Protein AF-A0A8T6Z8S5-F1 (afdb_monomer_lite)

Sequence (93 aa):
MTTKMSQMSKERYEILKRLNEAEGNLAYMLAVFGDTLAEREGYKHLEGMEAIHFYVVHKFKWLPAQVRSMSAADLRFVLTEEMSGWTAPVDAR

Foldseek 3Di:
DPPVVVVVVVVVVVVVVVVVVVLVLLLLVQQLVLQVQCVVVVPDPTGGVRSLLVCCCVVVVDDSVVSVPDDSVVSCVVCVVVCVVDDGDPVSD

Secondary structure (DSSP, 8-state):
-HHHHHHHHHHHHHHHHHHHHHHHHHHHHHHHHHHHHHHHHT-SS--HHHHHHHHHHHHH---HHHHHHS-HHHHHHHTTTTTTT----GGG-

Structure (mmCIF, N/CA/C/O backbone):
data_AF-A0A8T6Z8S5-F1
#
_entry.id   AF-A0A8T6Z8S5-F1
#
loop_
_atom_site.group_PDB
_atom_site.id
_atom_site.type_symbol
_atom_site.label_atom_id
_atom_site.label_alt_id
_atom_site.label_comp_id
_atom_site.label_asym_id
_atom_site.label_entity_id
_atom_site.label_seq_id
_atom_site.pdbx_PDB_ins_code
_atom_site.Cartn_x
_atom_site.Cartn_y
_atom_site.Cartn_z
_atom_site.occupancy
_atom_site.B_iso_or_equiv
_atom_site.auth_seq_id
_atom_site.auth_comp_id
_atom_site.auth_asym_id
_atom_site.auth_atom_id
_atom_site.pdbx_PDB_model_num
ATOM 1 N N . MET A 1 1 ? 26.411 1.329 -38.975 1.00 55.91 1 MET A N 1
ATOM 2 C CA . MET A 1 1 ? 25.142 1.932 -38.494 1.00 55.91 1 MET A CA 1
ATOM 3 C C . MET A 1 1 ? 24.474 1.150 -37.352 1.00 55.91 1 MET A C 1
ATOM 5 O O . MET A 1 1 ? 23.655 1.724 -36.649 1.00 55.91 1 MET A O 1
ATOM 9 N N . THR A 1 2 ? 24.850 -0.106 -37.092 1.00 60.94 2 THR A N 1
ATOM 10 C CA . THR A 1 2 ? 24.196 -1.010 -36.119 1.00 60.94 2 THR A CA 1
ATOM 11 C C . THR A 1 2 ? 24.496 -0.699 -34.642 1.00 60.94 2 THR A C 1
ATOM 13 O O . THR A 1 2 ? 23.625 -0.837 -33.789 1.00 60.94 2 THR A O 1
ATOM 16 N N . THR A 1 3 ? 25.699 -0.208 -34.331 1.00 63.25 3 THR A N 1
ATOM 17 C CA . THR A 1 3 ? 26.158 0.028 -32.947 1.00 63.25 3 THR A CA 1
ATOM 18 C C . THR A 1 3 ? 25.415 1.169 -32.246 1.00 63.25 3 THR A C 1
ATOM 20 O O . THR A 1 3 ? 25.034 1.023 -31.091 1.00 63.25 3 THR A O 1
ATOM 23 N N . LYS A 1 4 ? 25.121 2.276 -32.951 1.00 63.31 4 LYS A N 1
ATOM 24 C CA . LYS A 1 4 ? 24.354 3.403 -32.384 1.00 63.31 4 LYS A CA 1
ATOM 25 C C . LYS A 1 4 ? 22.914 3.010 -32.039 1.00 63.31 4 LYS A C 1
ATOM 27 O O . LYS A 1 4 ? 22.429 3.391 -30.984 1.00 63.31 4 LYS A O 1
ATOM 32 N N . MET A 1 5 ? 22.245 2.216 -32.880 1.00 63.47 5 MET A N 1
ATOM 33 C CA . MET A 1 5 ? 20.874 1.752 -32.605 1.00 63.47 5 MET A CA 1
ATOM 34 C C . MET A 1 5 ? 20.817 0.786 -31.411 1.00 63.47 5 MET A C 1
ATOM 36 O O . MET A 1 5 ? 19.924 0.894 -30.574 1.00 63.47 5 MET A O 1
ATOM 40 N N . SER A 1 6 ? 21.800 -0.112 -31.288 1.00 68.94 6 SER A N 1
ATOM 41 C CA . SER A 1 6 ? 21.939 -0.989 -30.118 1.00 68.94 6 SER A CA 1
ATOM 42 C C . SER A 1 6 ? 22.203 -0.192 -28.832 1.00 68.94 6 SER A C 1
ATOM 44 O O . SER A 1 6 ? 21.552 -0.438 -27.817 1.00 68.94 6 SER A O 1
ATOM 46 N N . GLN A 1 7 ? 23.064 0.826 -28.882 1.00 68.44 7 GLN A N 1
ATOM 47 C CA . GLN A 1 7 ? 23.348 1.693 -27.737 1.00 68.44 7 GLN A CA 1
ATOM 48 C C . GLN A 1 7 ? 22.117 2.505 -27.289 1.00 68.44 7 GLN A C 1
ATOM 50 O O . GLN A 1 7 ? 21.826 2.538 -26.096 1.00 68.44 7 GLN A O 1
ATOM 55 N N . MET A 1 8 ? 21.328 3.036 -28.234 1.00 73.44 8 MET A N 1
ATOM 56 C CA . MET A 1 8 ? 20.044 3.703 -27.952 1.00 73.44 8 MET A CA 1
ATOM 57 C C . MET A 1 8 ? 19.023 2.769 -27.284 1.00 73.44 8 MET A C 1
ATOM 59 O O . MET A 1 8 ? 18.269 3.190 -26.408 1.00 73.44 8 MET A O 1
ATOM 63 N N . SER A 1 9 ? 18.987 1.488 -27.674 1.00 87.69 9 SER A N 1
ATOM 64 C CA . SER A 1 9 ? 18.099 0.508 -27.031 1.00 87.69 9 SER A CA 1
ATOM 65 C C . SER A 1 9 ? 18.513 0.203 -25.588 1.00 87.69 9 SER A C 1
ATOM 67 O O . SER A 1 9 ? 17.652 0.110 -24.716 1.00 87.69 9 SER A O 1
ATOM 69 N N . LYS A 1 10 ? 19.822 0.123 -25.314 1.00 89.88 10 LYS A N 1
ATOM 70 C CA . LYS A 1 10 ? 20.353 -0.114 -23.967 1.00 89.88 10 LYS A CA 1
ATOM 71 C C . LYS A 1 10 ? 20.040 1.051 -23.025 1.00 89.88 10 LYS A C 1
ATOM 73 O O . LYS A 1 10 ? 19.498 0.821 -21.950 1.00 89.88 10 LYS A O 1
ATOM 78 N N . GLU A 1 11 ? 20.307 2.281 -23.458 1.00 93.38 11 GLU A N 1
ATOM 79 C CA . GLU A 1 11 ? 20.004 3.493 -22.687 1.00 93.38 11 GLU A CA 1
ATOM 80 C C . GLU A 1 11 ? 18.504 3.605 -22.372 1.00 93.38 11 GLU A C 1
ATOM 82 O O . GLU A 1 11 ? 18.117 3.838 -21.228 1.00 93.38 11 GLU A O 1
ATOM 87 N N . ARG A 1 12 ? 17.637 3.333 -23.358 1.00 94.19 12 ARG A N 1
ATOM 88 C CA . ARG A 1 12 ? 16.184 3.294 -23.146 1.00 94.19 12 ARG A CA 1
ATOM 89 C C . ARG A 1 12 ? 15.783 2.289 -22.064 1.00 94.19 12 ARG A C 1
ATOM 91 O O . ARG A 1 12 ? 14.946 2.612 -21.224 1.00 94.19 12 ARG A O 1
ATOM 98 N N . TYR A 1 13 ? 16.333 1.075 -22.088 1.00 94.44 13 TYR A N 1
ATOM 99 C CA . TYR A 1 13 ? 15.995 0.062 -21.087 1.00 94.44 13 TYR A CA 1
ATOM 100 C C . TYR A 1 13 ? 16.531 0.405 -19.696 1.00 94.44 13 TYR A C 1
ATOM 102 O O . TYR A 1 13 ? 15.849 0.135 -18.711 1.00 94.44 13 TYR A O 1
ATOM 110 N N . GLU A 1 14 ? 17.691 1.052 -19.596 1.00 96.56 14 GLU A N 1
ATOM 111 C CA . GLU A 1 14 ? 18.205 1.562 -18.320 1.00 96.56 14 GLU A CA 1
ATOM 112 C C . GLU A 1 14 ? 17.297 2.653 -17.736 1.00 96.56 14 GLU A C 1
ATOM 114 O O . GLU A 1 14 ? 17.013 2.635 -16.539 1.00 96.56 14 GLU A O 1
ATOM 119 N N . ILE A 1 15 ? 16.780 3.561 -18.571 1.00 96.69 15 ILE A N 1
ATOM 120 C CA . ILE A 1 15 ? 15.816 4.586 -18.144 1.00 96.69 15 ILE A CA 1
ATOM 121 C C . ILE A 1 15 ? 14.510 3.941 -17.675 1.00 96.69 15 ILE A C 1
ATOM 123 O O . ILE A 1 15 ? 14.027 4.263 -16.591 1.00 96.69 15 ILE A O 1
ATOM 127 N N . LEU A 1 16 ? 13.955 3.007 -18.456 1.00 96.19 16 LEU A N 1
ATOM 128 C CA . LEU A 1 16 ? 12.736 2.290 -18.076 1.00 96.19 16 LEU A CA 1
ATOM 129 C C . LEU A 1 16 ? 12.920 1.541 -16.756 1.00 96.19 16 LEU A C 1
ATOM 131 O O . LEU A 1 16 ? 12.034 1.585 -15.907 1.00 96.19 16 LEU A O 1
ATOM 135 N N . LYS A 1 17 ? 14.074 0.900 -16.558 1.00 97.12 17 LYS A N 1
ATOM 136 C CA . LYS A 1 17 ? 14.398 0.220 -15.306 1.00 97.12 17 LYS A CA 1
ATOM 137 C C . LYS A 1 17 ? 14.382 1.192 -14.124 1.00 97.12 17 LYS A C 1
ATOM 139 O O . LYS A 1 17 ? 13.661 0.942 -13.167 1.00 97.12 17 LYS A O 1
ATOM 144 N N . ARG A 1 18 ? 15.093 2.320 -14.221 1.00 97.44 18 ARG A N 1
ATOM 145 C CA . ARG A 1 18 ? 15.135 3.337 -13.153 1.00 97.44 18 ARG A CA 1
ATOM 146 C C . ARG A 1 18 ? 13.757 3.914 -12.837 1.00 97.44 18 ARG A C 1
ATOM 148 O O . ARG A 1 18 ? 13.445 4.132 -11.673 1.00 97.44 18 ARG A O 1
ATOM 155 N N . LEU A 1 19 ? 12.937 4.153 -13.863 1.00 96.44 19 LEU A N 1
ATOM 156 C CA . LEU A 1 19 ? 11.566 4.631 -13.684 1.00 96.44 19 LEU A CA 1
ATOM 157 C C . LEU A 1 19 ? 10.731 3.623 -12.884 1.00 96.44 19 LEU A C 1
ATOM 159 O O . LEU A 1 19 ? 10.120 3.997 -11.890 1.00 96.44 19 LEU A O 1
ATOM 163 N N . ASN A 1 20 ? 10.761 2.347 -13.275 1.00 95.06 20 ASN A N 1
ATOM 164 C CA . ASN A 1 20 ? 10.006 1.297 -12.586 1.00 95.06 20 ASN A CA 1
ATOM 165 C C . ASN A 1 20 ? 10.530 1.049 -11.160 1.00 95.06 20 ASN A C 1
ATOM 167 O O . ASN A 1 20 ? 9.742 0.800 -10.255 1.00 95.06 20 ASN A O 1
ATOM 171 N N . GLU A 1 21 ? 11.844 1.151 -10.934 1.00 97.50 21 GLU A N 1
ATOM 172 C CA . GLU A 1 21 ? 12.434 1.089 -9.589 1.00 97.50 21 GLU A CA 1
ATOM 173 C C . GLU A 1 21 ? 11.944 2.248 -8.709 1.00 97.50 21 GLU A C 1
ATOM 175 O O . GLU A 1 21 ? 11.565 2.031 -7.558 1.00 97.50 21 GLU A O 1
ATOM 180 N N . ALA A 1 22 ? 11.883 3.468 -9.251 1.00 96.44 22 ALA A N 1
ATOM 181 C CA . ALA A 1 22 ? 11.361 4.626 -8.532 1.00 96.44 22 ALA A CA 1
ATOM 182 C C . ALA A 1 22 ? 9.861 4.487 -8.219 1.00 96.44 22 ALA A C 1
ATOM 184 O O . ALA A 1 22 ? 9.439 4.752 -7.094 1.00 96.44 22 ALA A O 1
ATOM 185 N N . GLU A 1 23 ? 9.053 4.033 -9.181 1.00 94.88 23 GLU A N 1
ATOM 186 C CA . GLU A 1 23 ? 7.624 3.767 -8.977 1.00 94.88 23 GLU A CA 1
ATOM 187 C C . GLU A 1 23 ? 7.388 2.668 -7.936 1.00 94.88 23 GLU A C 1
ATOM 189 O O . GLU A 1 23 ? 6.542 2.828 -7.051 1.00 94.88 23 GLU A O 1
ATOM 194 N N . GLY A 1 24 ? 8.173 1.588 -8.001 1.00 96.00 24 GLY A N 1
ATOM 195 C CA . GLY A 1 24 ? 8.156 0.504 -7.025 1.00 96.00 24 GLY A CA 1
ATOM 196 C C . GLY A 1 24 ? 8.504 0.994 -5.623 1.00 96.00 24 GLY A C 1
ATOM 197 O O . GLY A 1 24 ? 7.792 0.677 -4.673 1.00 96.00 24 GLY A O 1
ATOM 198 N N . ASN A 1 25 ? 9.525 1.844 -5.494 1.00 96.25 25 ASN A N 1
ATOM 199 C CA . ASN A 1 25 ? 9.883 2.450 -4.214 1.00 96.25 25 ASN A CA 1
ATOM 200 C C . ASN A 1 25 ? 8.755 3.336 -3.658 1.00 96.25 25 ASN A C 1
ATOM 202 O O . ASN A 1 25 ? 8.436 3.269 -2.476 1.00 96.25 25 ASN A O 1
ATOM 206 N N . LEU A 1 26 ? 8.091 4.130 -4.502 1.00 95.69 26 LEU A N 1
ATOM 207 C CA . LEU A 1 26 ? 6.949 4.939 -4.066 1.00 95.69 26 LEU A CA 1
ATOM 208 C C . LEU A 1 26 ? 5.742 4.085 -3.642 1.00 95.69 26 LEU A C 1
ATOM 210 O O . LEU A 1 26 ? 4.980 4.495 -2.767 1.00 95.69 26 LEU A O 1
ATOM 214 N N . ALA A 1 27 ? 5.527 2.927 -4.272 1.00 96.44 27 ALA A N 1
ATOM 215 C CA . ALA A 1 27 ? 4.491 1.977 -3.864 1.00 96.44 27 ALA A CA 1
ATOM 216 C C . ALA A 1 27 ? 4.849 1.285 -2.539 1.00 96.44 27 ALA A C 1
ATOM 218 O O . ALA A 1 27 ? 3.995 1.156 -1.667 1.00 96.44 27 ALA A O 1
ATOM 219 N N . TYR A 1 28 ? 6.117 0.914 -2.361 1.00 97.50 28 TYR A N 1
ATOM 220 C CA . TYR A 1 28 ? 6.632 0.384 -1.103 1.00 97.50 28 TYR A CA 1
ATOM 221 C C . TYR A 1 28 ? 6.442 1.382 0.049 1.00 97.50 28 TYR A C 1
ATOM 223 O O . TYR A 1 28 ? 5.842 1.034 1.061 1.00 97.50 28 TYR A O 1
ATOM 231 N N . MET A 1 29 ? 6.826 2.649 -0.136 1.00 97.50 29 MET A N 1
ATOM 232 C CA . MET A 1 29 ? 6.635 3.695 0.879 1.00 97.50 29 MET A CA 1
ATOM 233 C C . MET A 1 29 ? 5.160 3.922 1.229 1.00 97.50 29 MET A C 1
ATOM 235 O O . MET A 1 29 ? 4.839 4.199 2.382 1.00 97.50 29 MET A O 1
ATOM 239 N N . LEU A 1 30 ? 4.250 3.774 0.260 1.00 98.19 30 LEU A N 1
ATOM 240 C CA . LEU A 1 30 ? 2.811 3.830 0.523 1.00 98.19 30 LEU A CA 1
ATOM 241 C C . LEU A 1 30 ? 2.340 2.653 1.392 1.00 98.19 30 LEU A C 1
ATOM 243 O O . LEU A 1 30 ? 1.522 2.856 2.285 1.00 98.19 30 LEU A O 1
ATOM 247 N N . ALA A 1 31 ? 2.862 1.445 1.167 1.00 98.38 31 ALA A N 1
ATOM 248 C CA . ALA A 1 31 ? 2.561 0.296 2.018 1.00 98.38 31 ALA A CA 1
ATOM 249 C C . ALA A 1 31 ? 3.079 0.517 3.450 1.00 98.38 31 ALA A C 1
ATOM 251 O O . ALA A 1 31 ? 2.317 0.356 4.394 1.00 98.38 31 ALA A O 1
ATOM 252 N N . VAL A 1 32 ? 4.313 1.001 3.613 1.00 98.38 32 VAL A N 1
ATOM 253 C CA . VAL A 1 32 ? 4.884 1.336 4.934 1.00 98.38 32 VAL A CA 1
ATOM 254 C C . VAL A 1 32 ? 4.058 2.418 5.646 1.00 98.38 32 VAL A C 1
ATOM 256 O O . VAL A 1 32 ? 3.826 2.358 6.855 1.00 98.38 32 VAL A O 1
ATOM 259 N N . PHE A 1 33 ? 3.558 3.410 4.906 1.00 98.50 33 PHE A N 1
ATOM 260 C CA . PHE A 1 33 ? 2.609 4.377 5.459 1.00 98.50 33 PHE A CA 1
ATOM 261 C C . PHE A 1 33 ? 1.296 3.711 5.897 1.00 98.50 33 PHE A C 1
ATOM 263 O O . PHE A 1 33 ? 0.713 4.095 6.909 1.00 98.50 33 PHE A O 1
ATOM 270 N N . GLY A 1 34 ? 0.855 2.679 5.180 1.00 98.50 34 GLY A N 1
ATOM 271 C CA . GLY A 1 34 ? -0.258 1.821 5.567 1.00 98.50 34 GLY A CA 1
ATOM 272 C C . GLY A 1 34 ? -0.091 1.177 6.941 1.00 98.50 34 GLY A C 1
ATOM 273 O O . GLY A 1 34 ? -1.045 1.180 7.714 1.00 98.50 34 GLY A O 1
ATOM 274 N N . ASP A 1 35 ? 1.112 0.724 7.294 1.00 98.44 35 ASP A N 1
ATOM 275 C CA . ASP A 1 35 ? 1.398 0.212 8.644 1.00 98.44 35 ASP A CA 1
ATOM 276 C C . ASP A 1 35 ? 1.257 1.314 9.699 1.00 98.44 35 ASP A C 1
ATOM 278 O O . ASP A 1 35 ? 0.617 1.123 10.734 1.00 98.44 35 ASP A O 1
ATOM 282 N N . THR A 1 36 ? 1.763 2.516 9.395 1.00 97.69 36 THR A N 1
ATOM 283 C CA . THR A 1 36 ? 1.591 3.689 10.271 1.00 97.69 36 THR A CA 1
ATOM 284 C C . THR A 1 36 ? 0.108 4.034 10.453 1.00 97.69 36 THR A C 1
ATOM 286 O O . THR A 1 36 ? -0.331 4.372 11.553 1.00 97.69 36 THR A O 1
ATOM 289 N N . LEU A 1 37 ? -0.691 3.951 9.384 1.00 97.94 37 LEU A N 1
ATOM 290 C CA . LEU A 1 37 ? -2.137 4.160 9.447 1.00 97.94 37 LEU A CA 1
ATOM 291 C C . LEU A 1 37 ? -2.832 3.086 10.278 1.00 97.94 37 LEU A C 1
ATOM 293 O O . LEU A 1 37 ? -3.701 3.422 11.076 1.00 97.94 37 LEU A O 1
ATOM 297 N N . ALA A 1 38 ? -2.467 1.817 10.101 1.00 98.44 38 ALA A N 1
ATOM 298 C CA . ALA A 1 38 ? -3.040 0.719 10.864 1.00 98.44 38 ALA A CA 1
ATOM 299 C C . ALA A 1 38 ? -2.827 0.914 12.366 1.00 98.44 38 ALA A C 1
ATOM 301 O O . ALA A 1 38 ? -3.779 0.788 13.138 1.00 98.44 38 ALA A O 1
ATOM 302 N N . GLU A 1 39 ? -1.614 1.298 12.768 1.00 97.94 39 GLU A N 1
ATOM 303 C CA . GLU A 1 39 ? -1.300 1.628 14.156 1.00 97.94 39 GLU A CA 1
ATOM 304 C C . GLU A 1 39 ? -2.115 2.835 14.644 1.00 97.94 39 GLU A C 1
ATOM 306 O O . GLU A 1 39 ? -2.792 2.750 15.670 1.00 97.94 39 GLU A O 1
ATOM 311 N N . ARG A 1 40 ? -2.126 3.935 13.875 1.00 97.38 40 ARG A N 1
ATOM 312 C CA . ARG A 1 40 ? -2.865 5.166 14.210 1.00 97.38 40 ARG A CA 1
ATOM 313 C C . ARG A 1 40 ? -4.362 4.923 14.412 1.00 97.38 40 ARG A C 1
ATOM 315 O O . ARG A 1 40 ? -4.963 5.505 15.309 1.00 97.38 40 ARG A O 1
ATOM 322 N N . GLU A 1 41 ? -4.967 4.106 13.556 1.00 97.94 41 GLU A N 1
ATOM 323 C CA . GLU A 1 41 ? -6.408 3.830 13.547 1.00 97.94 41 GLU A CA 1
ATOM 324 C C . GLU A 1 41 ? -6.792 2.612 14.411 1.00 97.94 41 GLU A C 1
ATOM 326 O O . GLU A 1 41 ? -7.977 2.309 14.569 1.00 97.94 41 GLU A O 1
ATOM 331 N N . GLY A 1 42 ? -5.813 1.903 14.984 1.00 98.19 42 GLY A N 1
ATOM 332 C CA . GLY A 1 42 ? -6.035 0.745 15.851 1.00 98.19 42 GLY A CA 1
ATOM 333 C C . GLY A 1 42 ? -6.531 -0.509 15.121 1.00 98.19 42 GLY A C 1
ATOM 334 O O . GLY A 1 42 ? -7.304 -1.293 15.684 1.00 98.19 42 GLY A O 1
ATOM 335 N N . TYR A 1 43 ? -6.126 -0.714 13.866 1.00 98.38 43 TYR A N 1
ATOM 336 C CA . TYR A 1 43 ? -6.485 -1.908 13.100 1.00 98.38 43 TYR A CA 1
ATOM 337 C C . TYR A 1 43 ? -5.736 -3.137 13.625 1.00 98.38 43 TYR A C 1
ATOM 339 O O . TYR A 1 43 ? -4.531 -3.116 13.831 1.00 98.38 43 TYR A O 1
ATOM 347 N N . LYS A 1 44 ? -6.463 -4.241 13.840 1.00 96.50 44 LYS A N 1
ATOM 3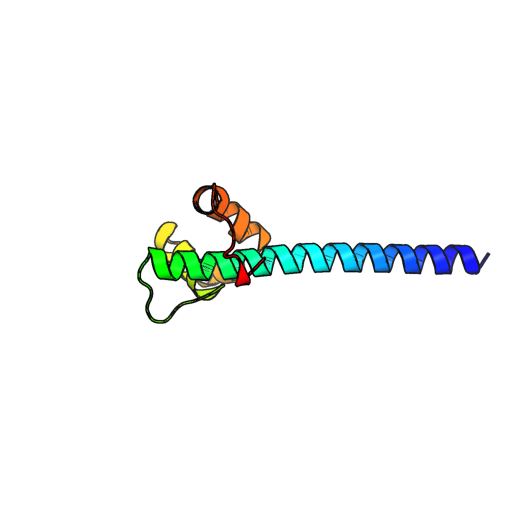48 C CA . LYS A 1 44 ? -5.900 -5.473 14.433 1.00 96.50 44 LYS A CA 1
ATOM 349 C C . LYS A 1 44 ? -5.386 -6.489 13.416 1.00 96.50 44 LYS A C 1
ATOM 351 O O . LYS A 1 44 ? -4.671 -7.413 13.788 1.00 96.50 44 LYS A O 1
ATOM 356 N N . HIS A 1 45 ? -5.839 -6.379 12.171 1.00 97.19 45 HIS A N 1
ATOM 357 C CA . HIS A 1 45 ? -5.673 -7.416 11.147 1.00 97.19 45 HIS A CA 1
ATOM 358 C C . HIS A 1 45 ? -5.308 -6.848 9.776 1.00 97.19 45 HIS A C 1
ATOM 360 O O . HIS A 1 45 ? -5.339 -7.585 8.800 1.00 97.19 45 HIS A O 1
ATOM 366 N N . LEU A 1 46 ? -5.052 -5.542 9.690 1.00 98.31 46 LEU A N 1
ATOM 367 C CA . LEU A 1 46 ? -4.770 -4.863 8.434 1.00 98.31 46 LEU A CA 1
ATOM 368 C C . LEU A 1 46 ? -3.422 -4.181 8.555 1.00 98.31 46 LEU A C 1
ATOM 370 O O . LEU A 1 46 ? -3.174 -3.490 9.538 1.00 98.31 46 LEU A O 1
ATOM 374 N N . GLU A 1 47 ? -2.607 -4.360 7.531 1.00 98.12 47 GLU A N 1
ATOM 375 C CA . GLU A 1 47 ? -1.270 -3.800 7.402 1.00 98.12 47 GLU A CA 1
ATOM 376 C C . GLU A 1 47 ? -1.040 -3.411 5.937 1.00 98.12 47 GLU A C 1
ATOM 378 O O . GLU A 1 47 ? -1.850 -3.722 5.048 1.00 98.12 47 GLU A O 1
ATOM 383 N N . GLY A 1 48 ? 0.038 -2.686 5.675 1.00 98.12 48 GLY A N 1
ATOM 384 C CA . GLY A 1 48 ? 0.480 -2.358 4.336 1.00 98.12 48 GLY A CA 1
ATOM 385 C C . GLY A 1 48 ? -0.608 -1.707 3.479 1.00 98.12 48 GLY A C 1
ATOM 386 O O . GLY A 1 48 ? -1.387 -0.844 3.894 1.00 98.12 48 GLY A O 1
ATOM 387 N N . MET A 1 49 ? -0.718 -2.192 2.243 1.00 98.31 49 MET A N 1
ATOM 388 C CA . MET A 1 49 ? -1.731 -1.717 1.301 1.00 98.31 49 MET A CA 1
ATOM 389 C C . MET A 1 49 ? -3.171 -2.054 1.712 1.00 98.31 49 MET A C 1
ATOM 391 O O . MET A 1 49 ? -4.097 -1.371 1.275 1.00 98.31 49 MET A O 1
ATOM 395 N N . GLU A 1 50 ? -3.408 -3.076 2.538 1.00 98.38 50 GLU A N 1
ATOM 396 C CA . GLU A 1 50 ? -4.769 -3.388 2.988 1.00 98.38 50 GLU A CA 1
ATOM 397 C C . GLU A 1 50 ? -5.296 -2.324 3.950 1.00 98.38 50 GLU A C 1
ATOM 399 O O . GLU A 1 50 ? -6.447 -1.896 3.814 1.00 98.38 50 GLU A O 1
ATOM 404 N N . ALA A 1 51 ? -4.438 -1.830 4.846 1.00 98.69 51 ALA A N 1
ATOM 405 C CA . ALA A 1 51 ? -4.752 -0.707 5.722 1.00 98.69 51 ALA A CA 1
ATOM 406 C C . ALA A 1 51 ? -5.037 0.575 4.923 1.00 98.69 51 ALA A C 1
ATOM 408 O O . ALA A 1 51 ? -6.015 1.267 5.211 1.00 98.69 51 ALA A O 1
ATOM 409 N N . ILE A 1 52 ? -4.261 0.843 3.863 1.00 98.69 52 ILE A N 1
ATOM 410 C CA . ILE A 1 52 ? -4.494 1.963 2.933 1.00 98.69 52 ILE A CA 1
ATOM 411 C C . ILE A 1 52 ? -5.883 1.870 2.299 1.00 98.69 52 ILE A C 1
ATOM 413 O O . ILE A 1 52 ? -6.682 2.804 2.397 1.00 98.69 52 ILE A O 1
ATOM 417 N N . HIS A 1 53 ? -6.197 0.737 1.665 1.00 98.69 53 HIS A N 1
ATOM 418 C CA . HIS A 1 53 ? -7.481 0.565 0.992 1.00 98.69 53 HIS A CA 1
ATOM 419 C C . HIS A 1 53 ? -8.650 0.678 1.973 1.00 98.69 53 HIS A C 1
ATOM 421 O O . HIS A 1 53 ? -9.651 1.330 1.671 1.00 98.69 53 HIS A O 1
ATOM 427 N N . PHE A 1 54 ? -8.529 0.060 3.149 1.00 98.62 54 PHE A N 1
ATOM 428 C CA . PHE A 1 54 ? -9.563 0.110 4.174 1.00 98.62 54 PHE A CA 1
ATOM 429 C C . PHE A 1 54 ? -9.781 1.537 4.683 1.00 98.62 54 PHE A C 1
ATOM 431 O O . PHE A 1 54 ? -10.920 2.006 4.711 1.00 98.62 54 PHE A O 1
ATOM 438 N N . TYR A 1 55 ? -8.703 2.262 4.991 1.00 98.62 55 TYR A N 1
ATOM 439 C CA . TYR A 1 55 ? -8.774 3.658 5.412 1.00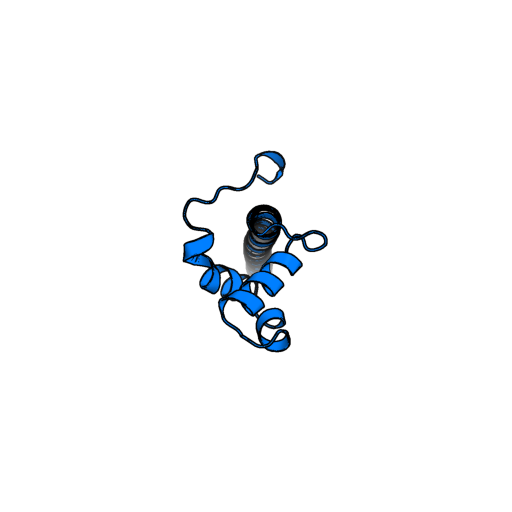 98.62 55 TYR A CA 1
ATOM 440 C C . TYR A 1 55 ? -9.499 4.526 4.377 1.00 98.62 55 TYR A C 1
ATOM 442 O O . TYR A 1 55 ? -10.439 5.241 4.723 1.00 98.62 55 TYR A O 1
ATOM 450 N N . VAL A 1 56 ? -9.131 4.419 3.095 1.00 98.69 56 VAL A N 1
ATOM 451 C CA . VAL A 1 56 ? -9.743 5.206 2.008 1.00 98.69 56 VAL A CA 1
ATOM 452 C C . VAL A 1 56 ? -11.234 4.884 1.852 1.00 98.69 56 VAL A C 1
ATOM 454 O O . VAL A 1 56 ? -12.051 5.806 1.774 1.00 98.69 56 VAL A O 1
ATOM 457 N N . VAL A 1 57 ? -11.618 3.600 1.875 1.00 98.69 57 VAL A N 1
ATOM 458 C CA . VAL A 1 57 ? -13.034 3.180 1.849 1.00 98.69 57 VAL A CA 1
ATOM 459 C C . VAL A 1 57 ? -13.801 3.803 3.014 1.00 98.69 57 VAL A C 1
ATOM 461 O O . VAL A 1 57 ? -14.883 4.360 2.826 1.00 98.69 57 VAL A O 1
ATOM 464 N N . HIS A 1 58 ? -13.249 3.751 4.225 1.00 98.00 58 HIS A N 1
ATOM 465 C CA . HIS A 1 58 ? -13.935 4.244 5.414 1.00 98.00 58 HIS A CA 1
ATOM 466 C C . HIS A 1 58 ? -13.983 5.771 5.499 1.00 98.00 58 HIS A C 1
ATOM 468 O O . HIS A 1 58 ? -15.006 6.303 5.943 1.00 98.00 58 HIS A O 1
ATOM 474 N N . LYS A 1 59 ? -12.938 6.474 5.056 1.00 98.06 59 LYS A N 1
ATOM 475 C CA . LYS A 1 59 ? -12.861 7.938 5.075 1.00 98.06 59 LYS A CA 1
ATOM 476 C C . LYS A 1 59 ? -13.761 8.580 4.026 1.00 98.06 59 LYS A C 1
ATOM 478 O O . LYS A 1 59 ? -14.564 9.444 4.363 1.00 98.06 59 LYS A O 1
ATOM 483 N N . PHE A 1 60 ? -13.658 8.134 2.775 1.00 97.94 60 PHE A N 1
ATOM 484 C CA . PHE A 1 60 ? -14.336 8.771 1.640 1.00 97.94 60 PHE A CA 1
ATOM 485 C C . PHE A 1 60 ? -15.634 8.075 1.225 1.00 97.94 60 PHE A C 1
ATOM 487 O O . PHE A 1 60 ? -16.353 8.577 0.365 1.00 97.94 60 PHE A O 1
ATOM 494 N N . LYS A 1 61 ? -15.959 6.932 1.844 1.00 98.06 61 LYS A N 1
ATOM 495 C CA . LYS A 1 61 ? -17.162 6.130 1.556 1.00 98.06 61 LYS A CA 1
ATOM 496 C C . LYS A 1 61 ? -17.244 5.649 0.102 1.00 98.06 61 LYS A C 1
ATOM 498 O O . LYS A 1 61 ? -18.332 5.392 -0.409 1.00 98.06 61 LYS A O 1
ATOM 503 N N . TRP A 1 62 ? -16.100 5.503 -0.564 1.00 98.19 62 TRP A N 1
ATOM 504 C CA . TRP A 1 62 ? -16.024 4.930 -1.906 1.00 98.19 62 TRP A CA 1
ATOM 505 C C . TRP A 1 62 ? -16.117 3.407 -1.876 1.00 98.19 62 TRP A C 1
ATOM 507 O O . TRP A 1 62 ? -15.785 2.758 -0.884 1.00 98.19 62 TRP A O 1
ATOM 517 N N . LEU A 1 63 ? -16.568 2.825 -2.989 1.00 98.44 63 LEU A N 1
ATOM 518 C CA . LEU A 1 63 ? -16.726 1.380 -3.104 1.00 98.44 63 LEU A CA 1
ATOM 519 C C . LEU A 1 63 ? -15.363 0.671 -3.019 1.00 98.44 63 LEU A C 1
ATOM 521 O O . LEU A 1 63 ? -14.421 1.098 -3.692 1.00 98.44 63 LEU A O 1
ATOM 525 N N . PRO A 1 64 ? -15.255 -0.466 -2.302 1.00 98.38 64 PRO A N 1
ATOM 526 C CA . PRO A 1 64 ? -14.002 -1.214 -2.209 1.00 98.38 64 PRO A CA 1
ATOM 527 C C . PRO A 1 64 ? -13.413 -1.597 -3.568 1.00 98.38 64 PRO A C 1
ATOM 529 O O . PRO A 1 64 ? -12.202 -1.537 -3.741 1.00 98.38 64 PRO A O 1
ATOM 532 N N . ALA A 1 65 ? -14.257 -1.952 -4.543 1.00 98.31 65 ALA A N 1
ATOM 533 C CA . ALA A 1 65 ? -13.808 -2.283 -5.895 1.00 98.31 65 ALA A CA 1
ATOM 534 C C . ALA A 1 65 ? -13.139 -1.089 -6.596 1.00 98.31 65 ALA A C 1
ATOM 536 O O . ALA A 1 65 ? -12.104 -1.259 -7.232 1.00 98.31 65 ALA A O 1
ATOM 537 N N . GLN A 1 66 ? -13.687 0.119 -6.427 1.00 98.19 66 GLN A N 1
ATOM 538 C CA . GLN A 1 66 ? -13.099 1.340 -6.974 1.00 98.19 66 GLN A CA 1
ATOM 539 C C . GLN A 1 66 ? -11.755 1.634 -6.303 1.00 98.19 66 GLN A C 1
ATOM 541 O O . GLN A 1 66 ? -10.764 1.833 -6.996 1.00 98.19 66 GLN A O 1
ATOM 546 N N . VAL A 1 67 ? -11.695 1.596 -4.969 1.00 98.56 67 VAL 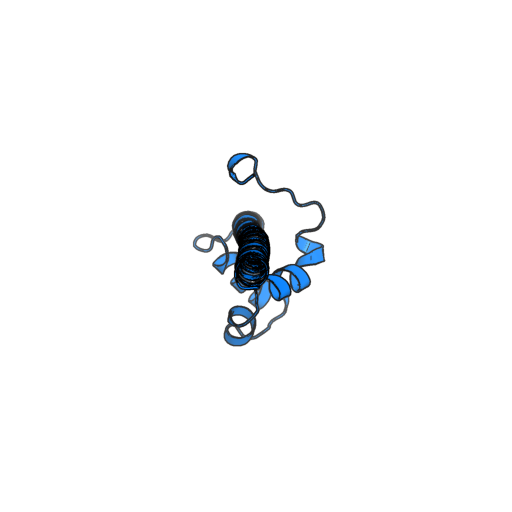A N 1
ATOM 547 C CA . VAL A 1 67 ? -10.456 1.866 -4.222 1.00 98.56 67 VAL A CA 1
ATOM 548 C C . VAL A 1 67 ? -9.365 0.848 -4.559 1.00 98.56 67 VAL A C 1
ATOM 550 O O . VAL A 1 67 ? -8.236 1.236 -4.826 1.00 98.56 67 VAL A O 1
ATOM 553 N N . ARG A 1 68 ? -9.698 -0.447 -4.637 1.00 97.94 68 ARG A N 1
ATOM 554 C CA . ARG A 1 68 ? -8.746 -1.509 -5.017 1.00 97.94 68 ARG A CA 1
ATOM 555 C C . ARG A 1 68 ? -8.297 -1.438 -6.480 1.00 97.94 68 ARG A C 1
ATOM 557 O O . ARG A 1 68 ? -7.309 -2.073 -6.828 1.00 97.94 68 ARG A O 1
ATOM 564 N N . SER A 1 69 ? -9.022 -0.713 -7.334 1.00 98.00 69 SER A N 1
ATOM 565 C CA . SER A 1 69 ? -8.624 -0.473 -8.728 1.00 98.00 69 SER A CA 1
ATOM 566 C C . SER A 1 69 ? -7.707 0.741 -8.902 1.00 98.00 69 SER A C 1
ATOM 568 O O . SER A 1 69 ? -7.156 0.927 -9.984 1.00 98.00 69 SER A O 1
ATOM 570 N N . MET A 1 70 ? -7.545 1.569 -7.862 1.00 98.38 70 MET A N 1
ATOM 571 C CA . MET A 1 70 ? -6.678 2.744 -7.915 1.00 98.38 70 MET A CA 1
ATOM 572 C C . MET A 1 70 ? -5.212 2.334 -8.004 1.00 98.38 70 MET A C 1
ATOM 574 O O . MET A 1 70 ? -4.765 1.391 -7.349 1.00 98.38 70 MET A O 1
ATOM 578 N N . SER A 1 71 ? -4.444 3.085 -8.790 1.00 97.38 71 SER A N 1
ATOM 579 C CA . SER A 1 71 ? -2.996 2.926 -8.802 1.00 97.38 71 SER A CA 1
ATOM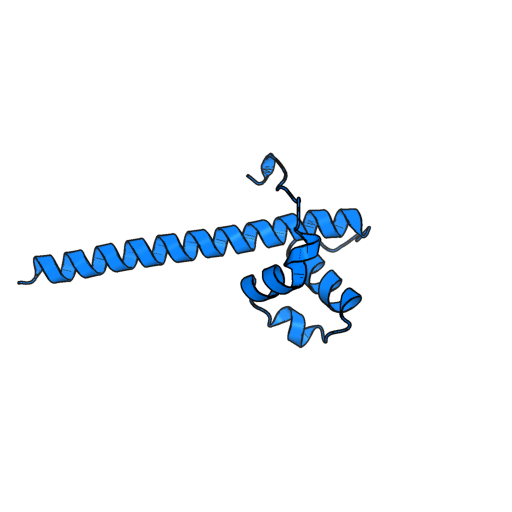 580 C C . SER A 1 71 ? -2.390 3.412 -7.479 1.00 97.38 71 SER A C 1
ATOM 582 O O . SER A 1 71 ? -2.976 4.226 -6.762 1.00 97.38 71 SER A O 1
ATOM 584 N N . ALA A 1 72 ? -1.162 2.987 -7.170 1.00 96.44 72 ALA A N 1
ATOM 585 C CA . ALA A 1 72 ? -0.431 3.536 -6.026 1.00 96.44 72 ALA A CA 1
ATOM 586 C C . ALA A 1 72 ? -0.223 5.061 -6.143 1.00 96.44 72 ALA A C 1
ATOM 588 O O . ALA A 1 72 ? -0.147 5.749 -5.130 1.00 96.44 72 ALA A O 1
ATOM 589 N N . ALA A 1 73 ? -0.139 5.601 -7.366 1.00 96.94 73 ALA A N 1
ATOM 590 C CA . ALA A 1 73 ? -0.048 7.040 -7.593 1.00 96.94 73 ALA A CA 1
ATOM 591 C C . ALA A 1 73 ? -1.345 7.763 -7.212 1.00 96.94 73 ALA A C 1
ATOM 593 O O . ALA A 1 73 ? -1.284 8.765 -6.502 1.00 96.94 73 ALA A O 1
ATOM 594 N N . ASP A 1 74 ? -2.500 7.223 -7.604 1.00 98.44 74 ASP A N 1
ATOM 595 C CA . ASP A 1 74 ? -3.802 7.792 -7.241 1.00 98.44 74 ASP A CA 1
ATOM 596 C C . ASP A 1 74 ? -4.042 7.710 -5.732 1.00 98.44 74 ASP A C 1
ATOM 598 O O . ASP A 1 74 ? -4.498 8.674 -5.125 1.00 98.44 74 ASP A O 1
ATOM 602 N N . LEU A 1 75 ? -3.678 6.591 -5.098 1.00 98.50 75 LEU A N 1
ATOM 603 C CA . LEU A 1 75 ? -3.786 6.440 -3.645 1.00 98.50 75 LEU A CA 1
ATOM 604 C C . LEU A 1 75 ? -2.885 7.433 -2.900 1.00 98.50 75 LEU A C 1
ATOM 606 O O . LEU A 1 75 ? -3.341 8.049 -1.940 1.00 98.50 75 LEU A O 1
ATOM 610 N N . ARG A 1 76 ? -1.642 7.649 -3.359 1.00 96.94 76 ARG A N 1
ATOM 611 C CA . ARG A 1 76 ? -0.773 8.705 -2.806 1.00 96.94 76 ARG A CA 1
ATOM 612 C C . ARG A 1 76 ? -1.379 10.090 -2.990 1.00 96.94 76 ARG A C 1
ATOM 614 O O . ARG A 1 76 ? -1.324 10.885 -2.064 1.00 96.94 76 ARG A O 1
ATOM 621 N N . PHE A 1 77 ? -1.965 10.373 -4.155 1.00 97.88 77 PHE A N 1
ATOM 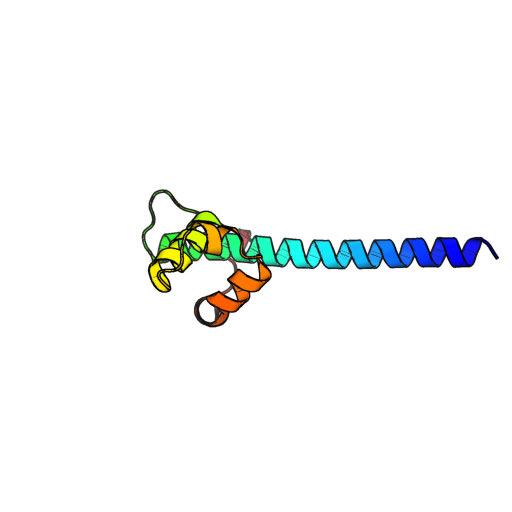622 C CA . PHE A 1 77 ? -2.643 11.646 -4.393 1.00 97.88 77 PHE A CA 1
ATOM 623 C C . PHE A 1 77 ? -3.796 11.851 -3.401 1.00 97.88 77 PHE A C 1
ATOM 625 O O . PHE A 1 77 ? -3.834 12.871 -2.717 1.00 97.88 77 PHE A O 1
ATOM 632 N N . VAL A 1 78 ? -4.679 10.858 -3.260 1.00 98.19 78 VAL A N 1
ATOM 633 C CA . VAL A 1 78 ? -5.811 10.886 -2.317 1.00 98.19 78 VAL A CA 1
ATOM 634 C C . VAL A 1 78 ? -5.349 11.089 -0.872 1.00 98.19 78 VAL A C 1
ATOM 636 O O . VAL A 1 78 ? -6.040 11.764 -0.116 1.00 98.19 78 VAL A O 1
ATOM 639 N N . LEU A 1 79 ? -4.190 10.533 -0.508 1.00 98.12 79 LEU A N 1
ATOM 640 C CA . LEU A 1 79 ? -3.628 10.577 0.844 1.00 98.12 79 LEU A CA 1
ATOM 641 C C . LEU A 1 79 ? -2.557 11.661 1.045 1.00 98.12 79 LEU A C 1
ATOM 643 O O . LE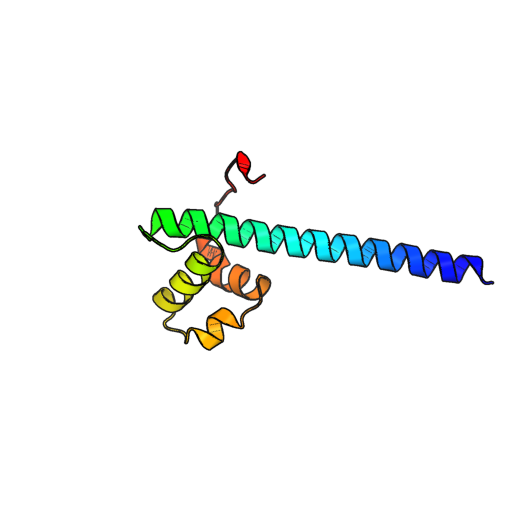U A 1 79 ? -1.780 11.585 1.997 1.00 98.12 79 LEU A O 1
ATOM 647 N N . THR A 1 80 ? -2.478 12.657 0.156 1.00 97.44 80 THR A N 1
ATOM 648 C CA . THR A 1 80 ? -1.409 13.674 0.192 1.00 97.44 80 THR A CA 1
ATOM 649 C C . THR A 1 80 ? -1.365 14.413 1.531 1.00 97.44 80 THR A C 1
ATOM 651 O O . THR A 1 80 ? -0.286 14.625 2.084 1.00 97.44 80 THR A O 1
ATOM 654 N N . GLU A 1 81 ? -2.528 14.763 2.082 1.00 97.62 81 GLU A N 1
ATOM 655 C CA . GLU A 1 81 ? -2.619 15.484 3.356 1.00 97.62 81 GLU A CA 1
ATOM 656 C C . GLU A 1 81 ? -2.258 14.585 4.545 1.00 97.62 81 GLU A C 1
ATOM 658 O O . GLU A 1 81 ? -1.587 15.011 5.479 1.00 97.62 81 GLU A O 1
ATOM 663 N N . GLU A 1 82 ? -2.649 13.314 4.507 1.00 97.69 82 GLU A N 1
ATOM 664 C CA . GLU A 1 82 ? -2.364 12.330 5.548 1.00 97.69 82 GLU A CA 1
ATOM 665 C C . GLU A 1 82 ? -0.886 11.947 5.596 1.00 97.69 82 GLU A C 1
ATOM 667 O O . GLU A 1 82 ? -0.371 11.639 6.670 1.00 97.69 82 GLU A O 1
ATOM 672 N N . MET A 1 83 ? -0.215 11.962 4.443 1.00 96.56 83 MET A N 1
ATOM 673 C CA . MET A 1 83 ? 1.222 11.721 4.322 1.00 96.56 83 MET A CA 1
ATOM 674 C C . MET A 1 83 ? 2.056 12.983 4.590 1.00 96.56 83 MET A C 1
ATOM 676 O O . MET A 1 83 ? 3.285 12.907 4.643 1.00 96.56 83 MET A O 1
ATOM 680 N N . SER A 1 84 ? 1.425 14.147 4.766 1.00 96.44 84 SER A N 1
ATOM 681 C CA . SER A 1 84 ? 2.133 15.401 5.014 1.00 96.44 84 SER A CA 1
ATOM 682 C C . SER A 1 84 ? 2.914 15.342 6.329 1.00 96.44 84 SER A C 1
ATOM 684 O O . SER A 1 84 ? 2.372 15.038 7.391 1.00 96.44 84 SER A O 1
ATOM 686 N N . GLY A 1 85 ? 4.221 15.603 6.257 1.00 94.88 85 GLY A N 1
ATOM 687 C CA . GLY A 1 85 ? 5.127 15.523 7.407 1.00 94.88 85 GLY A CA 1
ATOM 688 C C . GLY A 1 85 ? 5.437 14.100 7.885 1.00 94.88 85 GLY A C 1
ATOM 689 O O . GLY A 1 85 ? 6.215 13.937 8.826 1.00 94.88 85 GLY A O 1
ATOM 690 N N . TRP A 1 86 ? 4.883 13.069 7.241 1.00 96.50 86 TRP A N 1
ATOM 691 C CA . TRP A 1 86 ? 5.240 11.690 7.540 1.00 96.50 86 TRP A CA 1
ATOM 692 C C . TRP A 1 86 ? 6.647 11.375 7.026 1.00 96.50 86 TRP A C 1
ATOM 694 O O . TRP A 1 86 ? 7.055 11.794 5.942 1.00 96.50 86 TRP A O 1
ATOM 704 N N . THR A 1 87 ? 7.390 10.597 7.809 1.00 95.25 87 THR A N 1
ATOM 705 C CA . THR A 1 87 ? 8.681 10.048 7.393 1.00 95.25 87 THR A CA 1
ATOM 706 C C . THR A 1 87 ? 8.691 8.557 7.671 1.00 95.25 87 THR A C 1
ATOM 708 O O . THR A 1 87 ? 8.252 8.134 8.739 1.00 95.25 87 THR A O 1
ATOM 711 N N . ALA A 1 88 ? 9.215 7.773 6.729 1.00 93.44 88 ALA A N 1
ATOM 712 C CA . ALA A 1 88 ? 9.323 6.332 6.907 1.00 93.44 88 ALA A CA 1
ATOM 713 C C . ALA A 1 88 ? 10.145 5.990 8.169 1.00 93.44 88 ALA A C 1
ATOM 715 O O . ALA A 1 88 ? 11.113 6.710 8.470 1.00 93.44 88 ALA A O 1
ATOM 716 N N . PRO A 1 89 ? 9.803 4.910 8.897 1.00 93.69 89 PRO A N 1
ATOM 717 C CA . PRO A 1 89 ? 10.643 4.355 9.957 1.00 93.69 89 PRO A CA 1
ATOM 718 C C . PRO A 1 89 ? 12.060 4.059 9.458 1.00 93.69 89 PRO A C 1
ATOM 720 O O . PRO A 1 89 ? 12.251 3.787 8.277 1.00 93.69 89 PRO A O 1
ATOM 723 N N . VAL A 1 90 ? 13.057 4.102 10.349 1.00 91.81 90 VAL A N 1
ATOM 724 C CA . VAL A 1 90 ? 14.475 3.905 9.978 1.00 91.81 90 VAL A CA 1
ATOM 725 C C . VAL A 1 90 ? 14.696 2.569 9.268 1.00 91.81 90 VAL A C 1
ATOM 727 O O . VAL A 1 90 ? 15.397 2.539 8.264 1.00 91.81 90 VAL A O 1
ATOM 730 N N . ASP A 1 91 ? 14.036 1.508 9.730 1.00 92.62 91 ASP A N 1
ATOM 731 C CA . ASP A 1 91 ? 14.163 0.158 9.166 1.00 92.62 91 ASP A CA 1
ATOM 732 C C . ASP A 1 91 ? 13.546 0.019 7.762 1.00 92.62 91 ASP A C 1
ATOM 734 O O . ASP A 1 91 ? 13.776 -0.976 7.080 1.00 92.62 91 ASP A O 1
ATOM 738 N N . ALA A 1 92 ? 12.767 1.014 7.326 1.00 89.94 92 ALA A N 1
ATOM 739 C CA . ALA A 1 92 ? 12.097 1.047 6.030 1.00 89.94 92 ALA A CA 1
ATOM 740 C C . ALA A 1 92 ? 12.716 2.056 5.042 1.00 89.94 92 ALA A C 1
ATOM 742 O O . ALA A 1 92 ? 12.135 2.279 3.978 1.00 89.94 92 ALA A O 1
ATOM 743 N N . ARG A 1 93 ? 13.847 2.687 5.390 1.00 79.25 93 ARG A N 1
ATOM 744 C CA . ARG A 1 93 ? 14.554 3.679 4.558 1.00 79.25 93 ARG A CA 1
ATOM 745 C C . ARG A 1 93 ? 15.644 3.076 3.684 1.00 79.25 93 ARG A C 1
ATOM 747 O O . ARG A 1 93 ? 16.291 2.101 4.117 1.00 79.25 93 ARG A O 1
#

pLDDT: mean 93.97, std 9.5, range [55.91, 98.69]

Radius of gyration: 17.72 Å; chains: 1; bounding box: 43×23×54 Å

Organism: NCBI:txid159450